Protein AF-A0A1P8FF39-F1 (afdb_monomer)

Foldseek 3Di:
DPDDDPVLVVLLVVLQVVCCVQPVDHDDSVCLVVPVVSVLVSLVVQLPDPDPSSNVSSVVNCVVSVVPPDPPPPPPPPDDDDPPPVVPPPDDDD

Mean predicted aligned error: 13.31 Å

Sequence (94 aa):
MVAMDQDTLKLLAKVKVVARKALNLEIDVQRLTHDREYAADILGKASLTDNEDLVLAAITLQDRFGLLAEKPAAKPKAGETTPDPNKYKLGARG

pLDDT: mean 75.11, std 15.09, range [42.59, 89.69]

Secondary structure (DSSP, 8-state):
--PPPHHHHHHHHHHHHHHHHHH-----HHHHHH-HHHHHHHHHHHHTSS-HHHHHHHHHHHHHTTTT---------S------GGGG-S----

Structure (mmCIF, N/CA/C/O backbone):
data_AF-A0A1P8FF39-F1
#
_entry.id   AF-A0A1P8FF39-F1
#
loop_
_atom_site.group_PDB
_atom_site.id
_atom_site.type_symbol
_atom_site.label_atom_id
_atom_site.label_alt_id
_atom_site.label_comp_id
_atom_site.label_asym_id
_atom_site.label_entity_id
_atom_site.label_seq_id
_atom_site.pdbx_PDB_ins_code
_atom_site.Cartn_x
_atom_site.Cartn_y
_atom_site.Cartn_z
_atom_site.occupancy
_atom_site.B_iso_or_equiv
_atom_site.auth_seq_id
_atom_site.auth_comp_id
_atom_site.auth_asym_id
_atom_site.auth_atom_id
_atom_site.pdbx_PDB_model_num
ATOM 1 N N . MET A 1 1 ? 21.849 -7.941 -9.965 1.00 42.59 1 MET A N 1
ATOM 2 C CA . MET A 1 1 ? 21.051 -7.739 -8.739 1.00 42.59 1 MET A CA 1
ATOM 3 C C . MET A 1 1 ? 20.497 -6.327 -8.828 1.00 42.59 1 MET A C 1
ATOM 5 O O . MET A 1 1 ? 21.286 -5.395 -8.766 1.00 42.59 1 MET A O 1
ATOM 9 N N . VAL A 1 2 ? 19.212 -6.155 -9.149 1.00 48.72 2 VAL A N 1
ATOM 10 C CA . VAL A 1 2 ? 18.612 -4.810 -9.217 1.00 48.72 2 VAL A CA 1
ATOM 11 C C . VAL A 1 2 ? 18.526 -4.311 -7.779 1.00 48.72 2 VAL A C 1
ATOM 13 O O . VAL A 1 2 ? 17.785 -4.876 -6.979 1.00 48.72 2 VAL A O 1
ATOM 16 N N . ALA A 1 3 ? 19.370 -3.348 -7.417 1.00 61.53 3 ALA A N 1
ATOM 17 C CA . ALA A 1 3 ? 19.327 -2.743 -6.096 1.00 61.53 3 ALA A CA 1
ATOM 18 C C . ALA A 1 3 ? 18.029 -1.939 -5.979 1.00 61.53 3 ALA A C 1
ATOM 20 O O . 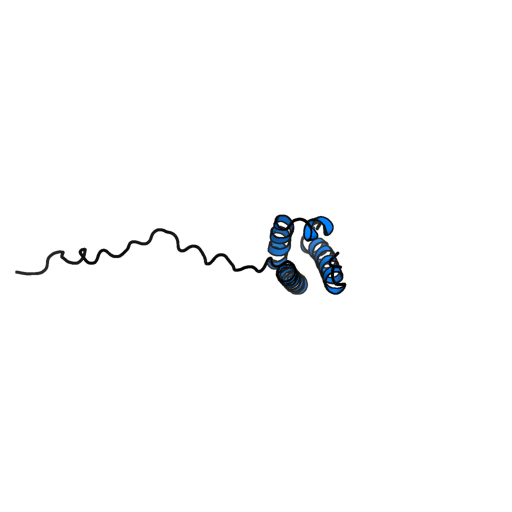ALA A 1 3 ? 17.718 -1.126 -6.849 1.00 61.53 3 ALA A O 1
ATOM 21 N N . MET A 1 4 ? 17.260 -2.198 -4.924 1.00 74.94 4 MET A N 1
ATOM 22 C CA . MET A 1 4 ? 16.060 -1.427 -4.625 1.00 74.94 4 MET A CA 1
ATOM 23 C C . MET A 1 4 ? 16.464 0.021 -4.332 1.00 74.94 4 MET A C 1
ATOM 25 O O . MET A 1 4 ? 17.331 0.261 -3.491 1.00 74.94 4 MET A O 1
ATOM 29 N N . ASP A 1 5 ? 15.838 0.974 -5.016 1.00 82.88 5 ASP A N 1
ATOM 30 C CA . ASP A 1 5 ? 16.122 2.395 -4.831 1.00 82.88 5 ASP A CA 1
ATOM 31 C C . ASP A 1 5 ? 15.833 2.855 -3.384 1.00 82.88 5 ASP A C 1
ATOM 33 O O . ASP A 1 5 ? 14.868 2.394 -2.755 1.00 82.88 5 ASP A O 1
ATOM 37 N N . GLN A 1 6 ? 16.658 3.764 -2.845 1.00 84.12 6 GLN A N 1
ATOM 38 C CA . GLN A 1 6 ? 16.534 4.235 -1.459 1.00 84.12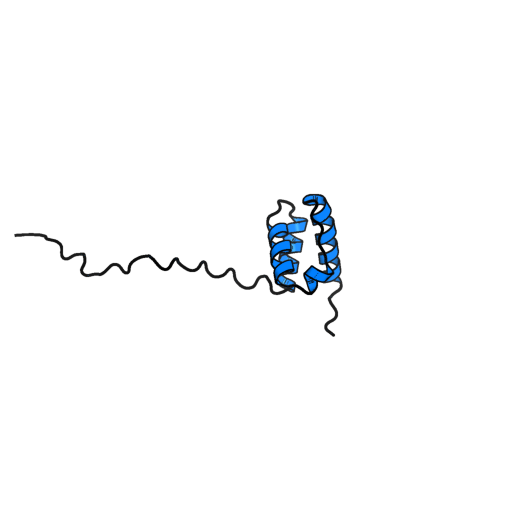 6 GLN A CA 1
ATOM 39 C C . GLN A 1 6 ? 15.173 4.875 -1.171 1.00 84.12 6 GLN A C 1
ATOM 41 O O . GLN A 1 6 ? 14.664 4.741 -0.054 1.00 84.12 6 GLN A O 1
ATOM 46 N N . ASP A 1 7 ? 14.556 5.538 -2.146 1.00 84.25 7 ASP A N 1
ATOM 47 C CA . ASP A 1 7 ? 13.255 6.166 -1.934 1.00 84.25 7 ASP A CA 1
ATOM 48 C C . ASP A 1 7 ? 12.134 5.127 -1.838 1.00 84.25 7 ASP A C 1
ATOM 50 O O . ASP A 1 7 ? 11.178 5.311 -1.082 1.00 84.25 7 ASP A O 1
ATOM 54 N N . THR A 1 8 ? 12.292 3.972 -2.491 1.00 84.75 8 THR A N 1
ATOM 55 C CA . THR A 1 8 ? 11.364 2.838 -2.342 1.00 84.75 8 THR A CA 1
ATOM 56 C C . THR A 1 8 ? 11.440 2.250 -0.933 1.00 84.75 8 THR A C 1
ATOM 58 O O . THR A 1 8 ? 10.414 1.944 -0.327 1.00 84.75 8 THR A O 1
ATOM 61 N N . LEU A 1 9 ? 12.648 2.149 -0.369 1.00 85.88 9 LEU A N 1
ATOM 62 C CA . LEU A 1 9 ? 12.846 1.680 1.006 1.00 85.88 9 LEU A CA 1
ATOM 63 C C . LEU A 1 9 ? 12.233 2.642 2.032 1.00 85.88 9 LEU A C 1
ATOM 65 O O . LEU A 1 9 ? 11.574 2.198 2.977 1.00 85.88 9 LEU A O 1
ATOM 69 N N . LYS A 1 10 ? 12.389 3.956 1.831 1.00 87.69 10 LYS A N 1
ATOM 70 C CA . LYS A 1 10 ? 11.752 4.973 2.687 1.00 87.69 10 LYS A CA 1
ATOM 71 C C . LYS A 1 10 ? 10.226 4.883 2.625 1.00 87.69 10 LYS A C 1
ATOM 73 O O . LYS A 1 10 ? 9.577 4.947 3.668 1.00 87.69 10 LYS A O 1
ATOM 78 N N . LEU A 1 11 ? 9.656 4.694 1.432 1.00 86.06 11 LEU A N 1
ATOM 79 C CA . LEU A 1 11 ? 8.213 4.514 1.247 1.00 86.06 11 LEU A CA 1
ATOM 80 C C . LEU A 1 11 ? 7.695 3.265 1.965 1.00 86.06 11 LEU A C 1
ATOM 82 O O . LEU A 1 11 ? 6.711 3.356 2.696 1.00 86.06 11 LEU A O 1
ATOM 86 N N . LEU A 1 12 ? 8.382 2.127 1.836 1.00 87.12 12 LEU A N 1
ATOM 87 C CA . LEU A 1 12 ? 8.031 0.893 2.548 1.00 87.12 12 LEU A CA 1
ATOM 88 C C . LEU A 1 12 ? 8.040 1.082 4.069 1.00 87.12 12 LEU A C 1
ATOM 90 O O . LEU A 1 12 ? 7.109 0.658 4.759 1.00 87.12 12 LEU A O 1
ATOM 94 N N . ALA A 1 13 ? 9.064 1.759 4.596 1.00 87.06 13 ALA A N 1
ATOM 95 C CA . ALA A 1 13 ? 9.145 2.075 6.017 1.00 87.06 13 ALA A CA 1
ATOM 96 C C . ALA A 1 13 ? 7.998 3.000 6.460 1.00 87.06 13 ALA A C 1
ATOM 98 O O . ALA A 1 13 ? 7.361 2.733 7.483 1.00 87.06 13 ALA A O 1
ATOM 99 N N . LYS A 1 14 ? 7.688 4.043 5.676 1.00 87.19 14 LYS A N 1
ATOM 100 C CA . LYS A 1 14 ? 6.569 4.959 5.950 1.00 87.19 14 LYS A CA 1
ATOM 101 C C . LYS A 1 14 ? 5.242 4.199 5.980 1.00 87.19 14 LYS A C 1
ATOM 103 O O . LYS A 1 14 ? 4.516 4.313 6.964 1.00 87.19 14 LYS A O 1
ATOM 108 N N . VAL A 1 15 ? 4.964 3.366 4.976 1.00 85.69 15 VAL A N 1
ATOM 109 C CA . VAL A 1 15 ? 3.735 2.559 4.911 1.00 85.69 15 VAL A CA 1
ATOM 110 C C . VAL A 1 15 ? 3.629 1.609 6.101 1.00 85.69 15 VAL A C 1
ATOM 112 O O . VAL A 1 15 ? 2.592 1.600 6.756 1.00 85.69 15 VAL A O 1
ATOM 115 N N . LYS A 1 16 ? 4.699 0.888 6.469 1.00 87.00 16 LYS A N 1
ATOM 116 C CA . LYS A 1 16 ? 4.697 0.009 7.655 1.00 87.00 16 LYS A CA 1
ATOM 117 C C . LYS A 1 16 ? 4.350 0.776 8.935 1.00 87.00 16 LYS A C 1
ATOM 119 O O . LYS A 1 16 ? 3.523 0.321 9.722 1.00 87.00 16 LYS A O 1
ATOM 124 N N . VAL A 1 17 ? 4.986 1.926 9.163 1.00 86.88 17 VAL A N 1
ATOM 125 C CA . VAL A 1 17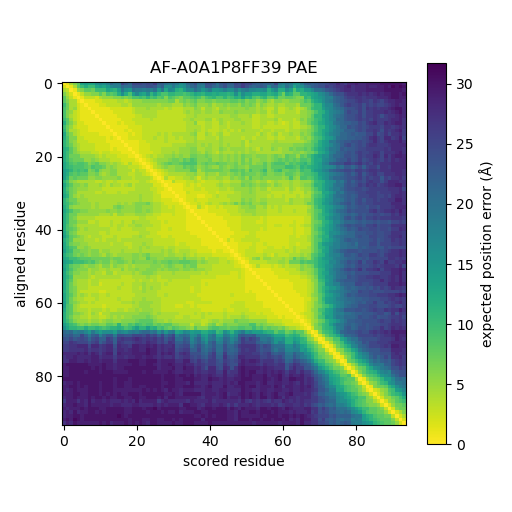 ? 4.787 2.712 10.392 1.00 86.88 17 VAL A CA 1
ATOM 126 C C . VAL A 1 17 ? 3.390 3.324 10.435 1.00 86.88 17 VAL A C 1
ATOM 128 O O . VAL A 1 17 ? 2.731 3.267 11.475 1.00 86.88 17 VAL A O 1
ATOM 131 N N . VAL A 1 18 ? 2.933 3.902 9.326 1.00 84.31 18 VAL A N 1
ATOM 132 C CA . VAL A 1 18 ? 1.635 4.579 9.260 1.00 84.31 18 VAL A CA 1
ATOM 133 C C . VAL A 1 18 ? 0.493 3.565 9.299 1.00 84.31 18 VAL A C 1
ATOM 135 O O . VAL A 1 18 ? -0.437 3.758 10.074 1.00 84.31 18 VAL A O 1
ATOM 138 N N . ALA A 1 19 ? 0.588 2.439 8.588 1.00 82.50 19 ALA A N 1
ATOM 139 C CA . ALA A 1 19 ? -0.417 1.376 8.653 1.00 82.50 19 ALA A CA 1
ATOM 140 C C . ALA A 1 19 ? -0.506 0.739 10.046 1.00 82.50 19 ALA A C 1
ATOM 142 O O . ALA A 1 19 ? -1.606 0.502 10.541 1.00 82.50 19 ALA A O 1
ATOM 143 N N . ARG A 1 20 ? 0.627 0.538 10.735 1.00 85.00 20 ARG A N 1
ATOM 144 C CA . ARG A 1 20 ? 0.605 0.065 12.126 1.00 85.00 20 ARG A CA 1
ATOM 145 C C . ARG A 1 20 ? -0.125 1.050 13.040 1.00 85.00 20 ARG A C 1
ATOM 147 O O . ARG A 1 20 ? -0.891 0.626 13.893 1.00 85.00 20 ARG A O 1
ATOM 154 N N . LYS A 1 21 ? 0.098 2.356 12.870 1.00 82.12 21 LYS A N 1
ATOM 155 C CA . LYS A 1 21 ? -0.538 3.393 13.699 1.00 82.12 21 LYS A CA 1
ATOM 156 C C . LYS A 1 21 ? -2.021 3.596 13.379 1.00 82.12 21 LYS A C 1
ATOM 158 O O . LYS A 1 21 ? -2.799 3.810 14.298 1.00 82.12 21 LYS A O 1
ATOM 163 N N . ALA A 1 22 ? -2.392 3.561 12.102 1.00 78.62 22 ALA A N 1
ATOM 164 C CA . ALA A 1 22 ? -3.746 3.867 11.646 1.00 78.62 22 ALA A CA 1
ATOM 165 C C . ALA A 1 22 ? -4.682 2.651 11.691 1.00 78.62 22 ALA A C 1
ATOM 167 O O . ALA A 1 22 ? -5.864 2.799 11.978 1.00 78.62 22 ALA A O 1
ATOM 168 N N . LEU A 1 23 ? -4.159 1.453 11.415 1.00 72.38 23 LEU A N 1
ATOM 169 C CA . LEU A 1 23 ? -4.956 0.239 11.216 1.00 72.38 23 LEU A CA 1
ATOM 170 C C . LEU A 1 23 ? -4.622 -0.882 12.212 1.00 72.38 23 LEU A C 1
ATOM 172 O O . LEU A 1 23 ? -5.214 -1.954 12.121 1.00 72.38 23 LEU A O 1
ATOM 176 N N . ASN A 1 24 ? -3.651 -0.685 13.120 1.00 79.75 24 ASN A N 1
ATOM 177 C CA . ASN A 1 24 ? -3.051 -1.762 13.929 1.00 79.75 24 ASN A CA 1
ATOM 178 C C . ASN A 1 24 ? -2.607 -2.971 13.086 1.00 79.75 24 ASN A C 1
ATOM 180 O O . ASN A 1 24 ? -2.588 -4.107 13.555 1.00 79.75 24 ASN A O 1
ATOM 184 N N . LEU A 1 25 ? -2.246 -2.720 11.826 1.00 76.75 25 LEU A N 1
ATOM 185 C CA . LEU A 1 25 ? -1.960 -3.761 10.853 1.00 76.75 25 LEU A CA 1
ATOM 186 C C . LEU A 1 25 ? -0.452 -3.988 10.784 1.00 76.75 25 LEU A C 1
ATOM 188 O O . LEU A 1 25 ? 0.327 -3.063 10.529 1.00 76.75 25 LEU A O 1
ATOM 192 N N . GLU A 1 26 ? -0.028 -5.218 11.053 1.00 81.56 26 GLU A N 1
ATOM 193 C CA . GLU A 1 26 ? 1.383 -5.575 11.028 1.00 81.56 26 GLU A CA 1
ATOM 194 C C . GLU A 1 26 ? 1.807 -5.928 9.603 1.00 81.56 26 GLU A C 1
ATOM 196 O O . GLU A 1 26 ? 1.457 -6.973 9.063 1.00 81.56 26 GLU A O 1
ATOM 201 N N . ILE A 1 27 ? 2.551 -5.017 8.974 1.00 84.12 27 ILE A N 1
ATOM 202 C CA . ILE A 1 27 ? 3.045 -5.210 7.612 1.00 84.12 27 ILE A CA 1
ATOM 203 C C . ILE A 1 27 ? 4.432 -5.858 7.645 1.00 84.12 27 ILE A C 1
ATOM 205 O O . ILE A 1 27 ? 5.409 -5.262 8.124 1.00 84.12 27 ILE A O 1
ATOM 209 N N . ASP A 1 28 ? 4.531 -7.053 7.069 1.00 86.88 28 ASP A N 1
ATOM 210 C CA . ASP A 1 28 ? 5.800 -7.671 6.687 1.00 86.88 28 ASP A CA 1
ATOM 211 C C . ASP A 1 28 ? 6.336 -7.057 5.384 1.00 86.88 28 ASP A C 1
ATOM 213 O O . ASP A 1 28 ? 5.778 -7.253 4.307 1.00 86.88 28 ASP A O 1
ATOM 217 N N . VAL A 1 29 ? 7.428 -6.297 5.488 1.00 84.25 29 VAL A N 1
ATOM 218 C CA . VAL A 1 29 ? 8.046 -5.589 4.357 1.00 84.25 29 VAL A CA 1
ATOM 219 C C . VAL A 1 29 ? 8.804 -6.546 3.442 1.00 84.25 29 VAL A C 1
ATOM 221 O O . VAL A 1 29 ? 8.788 -6.341 2.232 1.00 84.25 29 VAL A O 1
ATOM 224 N N . GLN A 1 30 ? 9.433 -7.598 3.978 1.00 84.94 30 GLN A N 1
ATOM 225 C CA . GLN A 1 30 ? 10.134 -8.568 3.133 1.00 84.94 30 GLN A CA 1
ATOM 226 C C . GLN A 1 30 ? 9.126 -9.290 2.250 1.00 84.94 30 GLN A C 1
ATOM 228 O O . GLN A 1 30 ? 9.307 -9.381 1.033 1.00 84.94 30 GLN A O 1
ATOM 233 N N . ARG A 1 31 ? 8.013 -9.714 2.848 1.00 84.81 31 ARG A N 1
ATOM 234 C CA . ARG A 1 31 ? 6.935 -10.361 2.111 1.00 84.81 31 ARG A CA 1
ATOM 235 C C . ARG A 1 31 ? 6.302 -9.419 1.088 1.00 84.81 31 ARG A C 1
ATOM 237 O O . ARG A 1 31 ? 6.103 -9.825 -0.045 1.00 84.81 31 ARG A O 1
ATOM 244 N N . LEU A 1 32 ? 6.129 -8.138 1.418 1.00 85.19 32 LEU A N 1
ATOM 245 C CA . LEU A 1 32 ? 5.633 -7.120 0.479 1.00 85.19 32 LEU A CA 1
ATOM 246 C C . LEU A 1 32 ? 6.522 -6.951 -0.766 1.00 85.19 32 LEU A C 1
ATOM 248 O O . LEU A 1 32 ? 6.024 -6.633 -1.838 1.00 85.19 32 LEU A O 1
ATOM 252 N N . THR A 1 33 ? 7.830 -7.190 -0.651 1.00 83.88 33 THR A N 1
ATOM 253 C CA . THR A 1 33 ? 8.759 -7.088 -1.792 1.00 83.88 33 THR A CA 1
ATOM 254 C C . THR A 1 33 ? 8.895 -8.362 -2.627 1.00 83.88 33 THR A C 1
ATOM 256 O O . THR A 1 33 ? 9.321 -8.286 -3.777 1.00 83.88 33 THR A O 1
ATOM 259 N N . HIS A 1 34 ? 8.551 -9.524 -2.068 1.00 85.25 34 HIS A N 1
ATOM 260 C CA . HIS A 1 34 ? 8.748 -10.829 -2.712 1.00 85.25 34 HIS A CA 1
ATOM 261 C C . HIS A 1 34 ? 7.442 -11.506 -3.142 1.00 85.25 34 HIS A C 1
ATOM 263 O O . HIS A 1 34 ? 7.454 -12.326 -4.057 1.00 85.25 34 HIS A O 1
ATOM 269 N N . ASP A 1 35 ? 6.328 -11.164 -2.501 1.00 86.00 35 ASP A N 1
ATOM 270 C CA . ASP A 1 35 ? 5.011 -11.753 -2.710 1.00 86.00 35 ASP A CA 1
ATOM 271 C C . ASP A 1 35 ? 4.069 -10.693 -3.296 1.00 86.00 35 ASP A C 1
ATOM 273 O O . ASP A 1 35 ? 3.633 -9.750 -2.628 1.00 86.00 35 ASP A O 1
ATOM 277 N N . ARG A 1 36 ? 3.788 -10.845 -4.594 1.00 84.56 36 ARG A N 1
ATOM 278 C CA . ARG A 1 36 ? 2.991 -9.894 -5.374 1.00 84.56 36 ARG A CA 1
ATOM 279 C C . ARG A 1 36 ? 1.530 -9.856 -4.921 1.00 84.56 36 ARG A C 1
ATOM 281 O O . ARG A 1 36 ? 0.923 -8.787 -4.944 1.00 84.56 36 ARG A O 1
ATOM 288 N N . GLU A 1 37 ? 0.971 -10.995 -4.518 1.00 85.38 37 GLU A N 1
ATOM 289 C CA . GLU A 1 37 ? -0.422 -11.089 -4.068 1.00 85.38 37 GLU A CA 1
ATOM 290 C C . GLU A 1 37 ? -0.584 -10.426 -2.703 1.00 85.38 37 GLU A C 1
ATOM 292 O O . GLU A 1 37 ? -1.488 -9.612 -2.503 1.00 85.38 37 GLU A O 1
ATOM 297 N N . TYR A 1 38 ? 0.356 -10.694 -1.796 1.00 85.94 38 TYR A N 1
ATOM 298 C CA . TYR A 1 38 ? 0.408 -10.035 -0.497 1.00 85.94 38 TYR A CA 1
ATOM 299 C C . TYR A 1 38 ? 0.575 -8.513 -0.635 1.00 85.94 38 TYR A C 1
ATOM 301 O O . TYR A 1 38 ? -0.109 -7.745 0.044 1.00 85.94 38 TYR A O 1
ATOM 309 N N . ALA A 1 39 ? 1.439 -8.057 -1.547 1.00 87.25 39 ALA A N 1
ATOM 310 C CA . ALA A 1 39 ? 1.607 -6.633 -1.819 1.00 87.25 39 ALA A CA 1
ATOM 311 C C . ALA A 1 39 ? 0.321 -5.982 -2.349 1.00 87.25 39 ALA A C 1
ATOM 313 O O . ALA A 1 39 ? -0.040 -4.895 -1.898 1.00 87.25 39 ALA A O 1
ATOM 314 N N . ALA A 1 40 ? -0.393 -6.648 -3.259 1.00 86.44 40 ALA A N 1
ATOM 315 C CA . ALA A 1 40 ? -1.655 -6.151 -3.798 1.00 86.44 40 ALA A CA 1
ATOM 316 C C . ALA A 1 40 ? -2.746 -6.033 -2.719 1.00 86.44 40 ALA A C 1
ATOM 318 O O . ALA A 1 40 ? -3.400 -4.993 -2.635 1.00 86.44 40 ALA A O 1
ATOM 319 N N . ASP A 1 41 ? -2.908 -7.050 -1.866 1.00 87.56 41 ASP A N 1
ATOM 320 C CA . ASP A 1 41 ? -3.908 -7.048 -0.788 1.00 87.56 41 ASP A CA 1
ATOM 321 C C . ASP A 1 41 ? -3.629 -5.949 0.252 1.00 87.56 41 ASP A C 1
ATOM 323 O O . ASP A 1 41 ? -4.506 -5.141 0.573 1.00 87.56 41 ASP A O 1
ATOM 327 N N . ILE A 1 42 ? -2.389 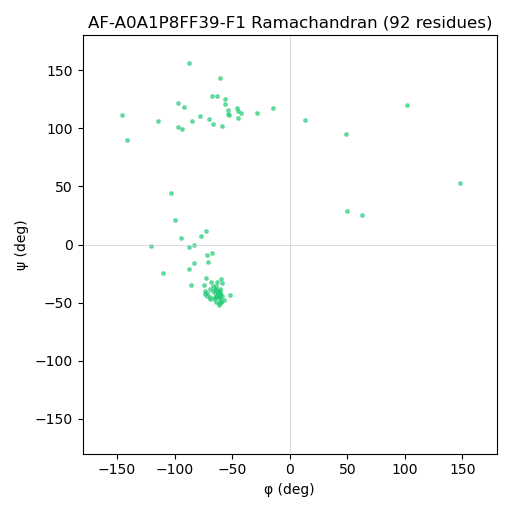-5.865 0.740 1.00 87.31 42 ILE A N 1
ATOM 328 C CA . ILE A 1 42 ? -2.009 -4.910 1.788 1.00 87.31 42 ILE A CA 1
ATOM 329 C C . ILE A 1 42 ? -2.035 -3.471 1.272 1.00 87.31 42 ILE A C 1
ATOM 331 O O . ILE A 1 42 ? -2.602 -2.595 1.930 1.00 87.31 42 ILE A O 1
ATOM 335 N N . LEU A 1 43 ? -1.449 -3.206 0.099 1.00 86.94 43 LEU A N 1
ATOM 336 C CA . LEU A 1 43 ? -1.459 -1.859 -0.478 1.00 86.94 43 LEU A CA 1
ATOM 337 C C . LEU A 1 43 ? -2.872 -1.454 -0.917 1.00 86.94 43 LEU A C 1
ATOM 339 O O . LEU A 1 43 ? -3.234 -0.288 -0.778 1.00 86.94 43 LEU A O 1
ATOM 343 N N . GLY A 1 44 ? -3.696 -2.408 -1.364 1.00 86.25 44 GLY A N 1
ATOM 344 C CA . GLY A 1 44 ? -5.115 -2.184 -1.641 1.00 86.25 44 GLY A CA 1
ATOM 345 C C . GLY A 1 44 ? -5.868 -1.717 -0.396 1.00 86.25 44 GLY A C 1
ATOM 346 O O . GLY A 1 44 ? -6.513 -0.670 -0.421 1.00 86.25 44 GLY A O 1
ATOM 347 N N . LYS A 1 45 ? -5.708 -2.417 0.731 1.00 85.38 45 LYS A N 1
ATOM 348 C CA . LYS A 1 45 ? -6.293 -2.006 2.021 1.00 85.38 45 LYS A CA 1
ATOM 349 C C . LYS A 1 45 ? -5.787 -0.638 2.482 1.00 85.38 45 LYS A C 1
ATOM 351 O O . LYS A 1 45 ? -6.582 0.177 2.938 1.00 85.38 45 LYS A O 1
ATOM 356 N N . ALA A 1 46 ? -4.492 -0.363 2.328 1.00 84.56 46 ALA A N 1
ATOM 357 C CA . ALA A 1 46 ? -3.903 0.929 2.681 1.00 84.56 46 ALA A CA 1
ATOM 358 C C . ALA A 1 46 ? -4.453 2.085 1.819 1.00 84.56 46 ALA A C 1
ATOM 360 O O . ALA A 1 46 ? -4.681 3.178 2.337 1.00 84.56 46 ALA A O 1
ATOM 361 N N . SER A 1 47 ? -4.731 1.834 0.534 1.00 84.12 47 SER A N 1
ATOM 362 C CA . SER A 1 47 ? -5.304 2.824 -0.391 1.00 84.12 47 SER A CA 1
ATOM 363 C C . SER A 1 47 ? -6.772 3.183 -0.115 1.00 84.12 47 SER A C 1
ATOM 365 O O . SER A 1 47 ? -7.250 4.195 -0.614 1.00 84.12 47 SER A O 1
ATOM 367 N N . LEU A 1 48 ? -7.477 2.384 0.692 1.00 84.81 48 LEU A N 1
ATOM 368 C CA . LEU A 1 48 ? -8.878 2.605 1.077 1.00 84.81 48 LEU A CA 1
ATOM 369 C C . LEU A 1 48 ? -9.033 3.355 2.410 1.00 84.81 48 LEU A C 1
ATOM 371 O O . LEU A 1 48 ? -10.143 3.471 2.920 1.00 84.81 48 LEU A O 1
ATOM 375 N N . THR A 1 49 ? -7.934 3.818 3.005 1.00 83.81 49 THR A N 1
ATOM 376 C CA . THR A 1 49 ? -7.967 4.554 4.27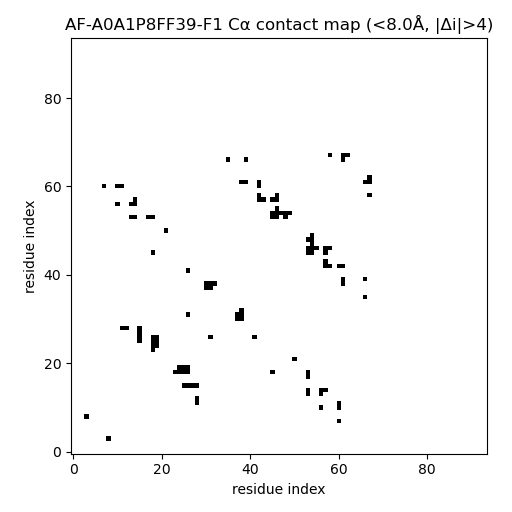5 1.00 83.81 49 THR A CA 1
ATOM 377 C C . THR A 1 49 ? -8.178 6.050 4.070 1.00 83.81 49 THR A C 1
ATOM 379 O O . THR A 1 49 ? -7.780 6.599 3.050 1.00 83.81 49 THR A O 1
ATOM 382 N N . ASP A 1 50 ? -8.706 6.743 5.080 1.00 82.88 50 ASP A N 1
ATOM 383 C CA . ASP A 1 50 ? -8.855 8.209 5.065 1.00 82.88 50 ASP A CA 1
ATOM 384 C C . ASP A 1 50 ? -7.536 8.963 5.342 1.00 82.88 50 ASP A C 1
ATOM 386 O O . ASP A 1 50 ? -7.520 10.178 5.537 1.00 82.88 50 ASP A O 1
ATOM 390 N N . ASN A 1 51 ? -6.406 8.252 5.408 1.00 84.69 51 ASN A N 1
ATOM 391 C CA . ASN A 1 51 ? -5.100 8.844 5.661 1.00 84.69 51 ASN A CA 1
ATOM 392 C C . ASN A 1 51 ? -4.404 9.155 4.329 1.00 84.69 51 ASN A C 1
ATOM 394 O O . ASN A 1 51 ? -3.801 8.276 3.717 1.00 84.69 51 ASN A O 1
ATOM 398 N N . GLU A 1 52 ? -4.470 10.416 3.902 1.00 85.25 52 GLU A N 1
ATOM 399 C CA . GLU A 1 52 ? -3.935 10.890 2.616 1.00 85.25 52 GLU A CA 1
ATOM 400 C C . GLU A 1 52 ? -2.463 10.497 2.391 1.00 85.25 52 GLU A C 1
ATOM 402 O O . GLU A 1 52 ? -2.101 9.981 1.331 1.00 85.25 52 GLU A O 1
ATOM 407 N N . ASP A 1 53 ? -1.622 10.646 3.419 1.00 85.75 53 ASP A N 1
ATOM 408 C CA . ASP A 1 53 ? -0.209 10.257 3.388 1.00 85.75 53 ASP A CA 1
ATOM 409 C C . ASP A 1 53 ? -0.005 8.756 3.134 1.00 85.75 53 ASP A C 1
ATOM 411 O O . ASP A 1 53 ? 0.945 8.359 2.448 1.00 85.75 53 ASP A O 1
ATOM 415 N N . LEU A 1 54 ? -0.863 7.914 3.718 1.00 85.00 54 LEU A N 1
ATOM 416 C CA . LEU A 1 54 ? -0.822 6.463 3.553 1.00 85.00 54 LEU A CA 1
ATOM 417 C C . LEU A 1 54 ? -1.318 6.054 2.166 1.00 85.00 54 LEU A C 1
ATOM 419 O O . LEU A 1 54 ? -0.695 5.201 1.532 1.00 85.00 54 LEU A O 1
ATOM 423 N N . VAL A 1 55 ? -2.396 6.680 1.691 1.00 88.31 55 VAL A N 1
ATOM 424 C CA . VAL A 1 55 ? -2.981 6.428 0.370 1.00 88.31 55 VAL A CA 1
ATOM 425 C C . VAL A 1 55 ? -1.981 6.767 -0.730 1.00 88.31 55 VAL A C 1
ATOM 427 O O . VAL A 1 55 ? -1.697 5.924 -1.581 1.00 88.31 55 VAL A O 1
ATOM 430 N N . LEU A 1 56 ? -1.375 7.956 -0.680 1.00 89.69 56 LEU A N 1
ATOM 431 C CA . LEU A 1 56 ? -0.384 8.380 -1.669 1.00 89.69 56 LEU A CA 1
ATOM 432 C C . LEU A 1 56 ? 0.827 7.436 -1.689 1.00 89.69 56 LEU A C 1
ATOM 434 O O . LEU A 1 56 ? 1.298 7.033 -2.757 1.00 89.69 56 LEU A O 1
ATOM 438 N N . ALA A 1 57 ? 1.318 7.046 -0.509 1.00 87.62 57 ALA A N 1
ATOM 439 C CA . ALA A 1 57 ? 2.433 6.114 -0.397 1.00 87.62 57 ALA A CA 1
ATOM 440 C C . ALA A 1 57 ? 2.072 4.715 -0.930 1.00 87.62 57 ALA A C 1
ATOM 442 O O . ALA A 1 57 ? 2.894 4.088 -1.601 1.00 87.62 57 ALA A O 1
ATOM 443 N N . ALA A 1 58 ? 0.846 4.246 -0.680 1.00 87.56 58 ALA A N 1
ATOM 444 C CA . ALA A 1 58 ? 0.360 2.961 -1.170 1.00 87.56 58 ALA A CA 1
ATOM 445 C C . ALA A 1 58 ? 0.240 2.938 -2.699 1.00 87.56 58 ALA A C 1
ATOM 447 O O . ALA A 1 58 ? 0.765 2.020 -3.328 1.00 87.56 58 ALA A O 1
ATOM 448 N N . ILE A 1 59 ? -0.358 3.972 -3.298 1.00 88.69 59 ILE A N 1
ATOM 449 C CA . ILE A 1 59 ? -0.484 4.111 -4.758 1.00 88.69 59 ILE A CA 1
ATOM 450 C C . ILE A 1 59 ? 0.902 4.185 -5.411 1.00 88.69 59 ILE A C 1
ATOM 452 O O . ILE A 1 59 ? 1.162 3.499 -6.396 1.00 88.69 59 ILE A O 1
ATOM 456 N N . THR A 1 60 ? 1.829 4.952 -4.828 1.00 88.88 60 THR A N 1
ATOM 457 C CA . THR A 1 60 ? 3.200 5.071 -5.353 1.00 88.88 60 THR A CA 1
ATOM 458 C C . THR A 1 60 ? 3.939 3.731 -5.320 1.00 88.88 60 THR A C 1
ATOM 460 O O . THR A 1 60 ? 4.664 3.392 -6.254 1.00 88.88 60 THR A O 1
ATOM 463 N N . LEU A 1 61 ? 3.768 2.942 -4.255 1.00 88.06 61 LEU A N 1
ATOM 464 C CA . LEU A 1 61 ?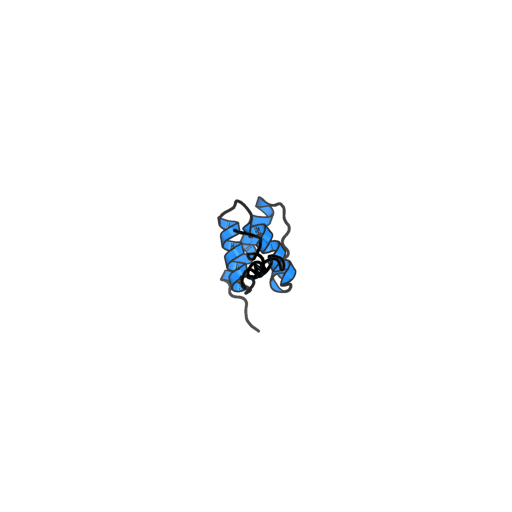 4.350 1.600 -4.187 1.00 88.06 61 LEU A CA 1
ATOM 465 C C . LEU A 1 61 ? 3.682 0.637 -5.170 1.00 88.06 61 LEU A C 1
ATOM 467 O O . LEU A 1 61 ? 4.382 -0.164 -5.785 1.00 88.06 61 LEU A O 1
ATOM 471 N N . GLN A 1 62 ? 2.363 0.724 -5.358 1.00 87.44 62 GLN A N 1
ATOM 472 C CA . GLN A 1 62 ? 1.668 -0.074 -6.368 1.00 87.44 62 GLN A CA 1
ATOM 473 C C . GLN A 1 62 ? 2.182 0.236 -7.776 1.00 87.44 62 GLN A C 1
ATOM 475 O O . GLN A 1 62 ? 2.385 -0.694 -8.553 1.00 87.44 62 GLN A O 1
ATOM 480 N N . ASP A 1 63 ? 2.445 1.504 -8.093 1.00 87.94 63 ASP A N 1
ATOM 481 C CA . ASP A 1 63 ? 3.035 1.906 -9.374 1.00 87.94 63 ASP A CA 1
ATOM 482 C C . ASP A 1 63 ? 4.426 1.288 -9.564 1.00 87.94 63 ASP A C 1
ATOM 484 O O . ASP A 1 63 ? 4.681 0.571 -10.532 1.00 87.94 63 ASP A O 1
ATOM 488 N N . ARG A 1 64 ? 5.303 1.457 -8.565 1.00 85.94 64 ARG A N 1
ATOM 489 C CA . ARG A 1 64 ? 6.683 0.941 -8.596 1.00 85.94 64 ARG A CA 1
ATOM 490 C C . ARG A 1 64 ? 6.761 -0.583 -8.660 1.00 85.94 64 ARG A C 1
ATOM 492 O O . ARG A 1 64 ? 7.684 -1.118 -9.268 1.00 85.94 64 ARG A O 1
ATOM 499 N N . PHE A 1 65 ? 5.811 -1.285 -8.049 1.00 84.19 65 PHE A N 1
ATOM 500 C CA . PHE A 1 65 ? 5.710 -2.743 -8.136 1.00 84.19 65 PHE A CA 1
ATOM 501 C C . PHE A 1 65 ? 4.978 -3.228 -9.396 1.00 84.19 65 PHE A C 1
ATOM 503 O O . PHE A 1 65 ? 4.826 -4.437 -9.587 1.00 84.19 65 PHE A O 1
ATOM 510 N N . GLY A 1 66 ? 4.514 -2.321 -10.263 1.00 83.69 66 GLY A N 1
ATOM 511 C CA . GLY A 1 66 ? 3.725 -2.666 -11.447 1.00 83.69 66 GLY A CA 1
ATOM 512 C C . GLY A 1 66 ? 2.383 -3.320 -11.097 1.00 83.69 66 GLY A C 1
ATOM 513 O O . GLY A 1 66 ? 1.849 -4.114 -11.873 1.00 83.69 66 GLY A O 1
ATOM 514 N N . LEU A 1 67 ? 1.861 -3.045 -9.900 1.00 81.06 67 LEU A N 1
ATOM 515 C CA . LEU A 1 67 ? 0.565 -3.506 -9.397 1.00 81.06 67 LEU A CA 1
ATOM 516 C C . LEU A 1 67 ? -0.590 -2.618 -9.868 1.00 81.06 67 LEU A C 1
ATOM 518 O O . LEU A 1 67 ? -1.729 -3.068 -9.833 1.00 81.06 67 LEU A O 1
ATOM 522 N N . LEU A 1 68 ? -0.307 -1.405 -10.358 1.00 75.06 68 LEU A N 1
ATOM 523 C CA . LEU A 1 68 ? -1.298 -0.540 -11.014 1.00 75.06 68 LEU A CA 1
ATOM 524 C C . LEU A 1 68 ? -1.697 -1.013 -12.425 1.00 75.06 68 LEU A C 1
ATOM 526 O O . LEU A 1 68 ? -2.352 -0.273 -13.157 1.00 75.06 68 LEU A O 1
ATOM 530 N N . ALA A 1 69 ? -1.323 -2.235 -12.817 1.00 58.75 69 ALA A N 1
ATOM 531 C CA . ALA A 1 69 ? -1.760 -2.824 -14.074 1.00 58.75 69 ALA A CA 1
ATOM 532 C C . ALA A 1 69 ? -3.294 -2.848 -14.127 1.00 58.75 69 ALA A C 1
ATOM 534 O O . ALA A 1 69 ? -3.939 -3.340 -13.201 1.00 58.75 69 ALA A O 1
ATOM 535 N N . GLU A 1 70 ? -3.811 -2.245 -15.204 1.00 52.28 70 GLU A N 1
ATOM 536 C CA . GLU A 1 70 ? -5.204 -1.941 -15.520 1.00 52.28 70 GLU A CA 1
ATOM 537 C C . GLU A 1 70 ? -6.207 -2.687 -14.648 1.00 52.28 70 GLU A C 1
ATOM 539 O O . GLU A 1 70 ? -6.332 -3.911 -14.726 1.00 52.28 70 GLU A O 1
ATOM 544 N N . LYS A 1 71 ? -6.987 -1.915 -13.875 1.00 45.34 71 LYS A N 1
ATOM 545 C CA . LYS A 1 71 ? -8.348 -2.289 -13.477 1.00 45.34 71 LYS A CA 1
ATOM 546 C C . LYS A 1 71 ? -8.889 -3.195 -14.584 1.00 45.34 71 LYS A C 1
ATOM 548 O O . LYS A 1 71 ? -9.013 -2.678 -15.697 1.00 45.34 71 LYS A O 1
ATOM 553 N N . PRO A 1 72 ? -9.153 -4.499 -14.351 1.00 45.12 72 PRO A N 1
ATOM 554 C CA 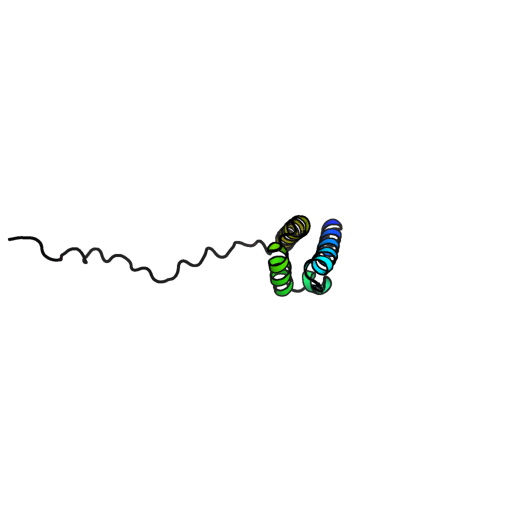. PRO A 1 72 ? -9.748 -5.310 -15.392 1.00 45.12 72 PRO A CA 1
ATOM 555 C C . PRO A 1 72 ? -10.984 -4.531 -15.794 1.00 45.12 72 PRO A C 1
ATOM 557 O O . PRO A 1 72 ? -11.820 -4.249 -14.927 1.00 45.12 72 PRO A O 1
ATOM 560 N N . ALA A 1 73 ? -11.012 -4.060 -17.049 1.00 44.62 73 ALA A N 1
ATOM 561 C CA . ALA A 1 73 ? -12.168 -3.400 -17.622 1.00 44.62 73 ALA A CA 1
ATOM 562 C C . ALA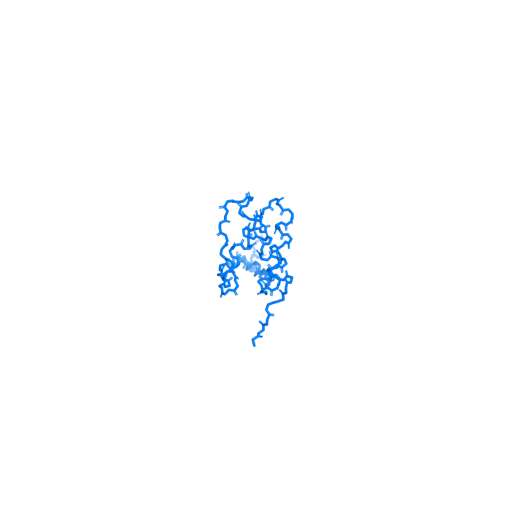 A 1 73 ? -13.339 -4.239 -17.150 1.00 44.62 73 ALA A C 1
ATOM 564 O O . ALA A 1 73 ? -13.334 -5.444 -17.412 1.00 44.62 73 ALA A O 1
ATOM 565 N N . ALA A 1 74 ? -14.185 -3.647 -16.295 1.00 45.59 74 ALA A N 1
ATOM 566 C CA . ALA A 1 74 ? -15.230 -4.362 -15.589 1.00 45.59 74 ALA A CA 1
ATOM 567 C C . ALA A 1 74 ? -15.877 -5.259 -16.627 1.00 45.59 74 ALA A C 1
ATOM 569 O O . ALA A 1 74 ? -16.430 -4.732 -17.590 1.00 45.59 74 ALA A O 1
ATOM 570 N N . LYS A 1 75 ? -15.648 -6.576 -16.519 1.00 44.69 75 LYS A N 1
ATOM 571 C CA . LYS A 1 75 ? -16.039 -7.535 -17.549 1.00 44.69 75 LYS A CA 1
ATOM 572 C C . LYS A 1 75 ? -17.518 -7.236 -17.768 1.00 44.69 75 LYS A C 1
ATOM 574 O O . LYS A 1 75 ? -18.262 -7.395 -16.793 1.00 44.69 75 LYS A O 1
ATOM 579 N N . PRO A 1 76 ? -17.948 -6.690 -18.925 1.00 46.72 76 PRO A N 1
ATOM 580 C CA . PRO A 1 76 ? -19.359 -6.426 -19.114 1.00 46.72 76 PRO A CA 1
ATOM 581 C C . PRO A 1 76 ? -20.021 -7.772 -18.887 1.00 46.72 76 PRO A C 1
ATOM 583 O O . PRO A 1 76 ? -19.599 -8.774 -19.474 1.00 46.72 76 PRO A O 1
ATOM 586 N N . LYS A 1 77 ? -20.928 -7.819 -17.904 1.00 48.34 77 LYS A N 1
ATOM 587 C CA . LYS A 1 77 ? -21.672 -9.026 -17.565 1.00 48.34 77 LYS A CA 1
ATOM 588 C C . LYS A 1 77 ? -22.138 -9.618 -18.887 1.00 48.34 77 LYS A C 1
ATOM 590 O O . LYS A 1 77 ? -22.881 -8.975 -19.622 1.00 48.34 77 LYS A O 1
ATOM 595 N N . ALA A 1 78 ? -21.633 -10.803 -19.216 1.00 54.56 78 ALA A N 1
ATOM 596 C CA . ALA A 1 78 ? -22.152 -11.581 -20.320 1.00 54.56 78 ALA A CA 1
ATOM 597 C C . ALA A 1 78 ? -23.627 -11.833 -19.995 1.00 54.56 78 ALA A C 1
ATOM 599 O O . ALA A 1 78 ? -23.931 -12.620 -19.100 1.00 54.56 78 ALA A O 1
ATOM 600 N N . GLY A 1 79 ? -24.520 -11.075 -20.627 1.00 55.16 79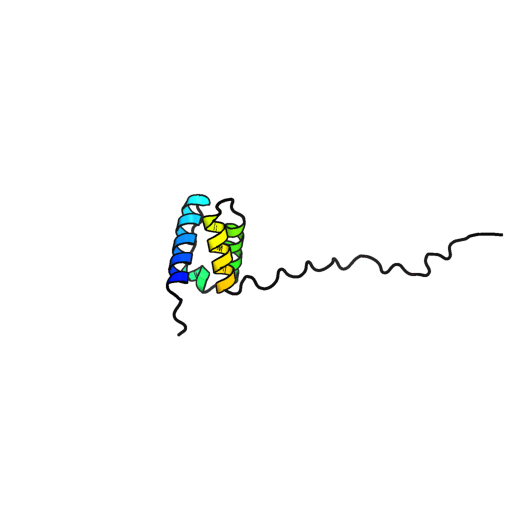 GLY A N 1
ATOM 601 C CA . GLY A 1 79 ? -25.942 -11.144 -20.323 1.00 55.16 79 GLY A CA 1
ATOM 602 C C . GLY A 1 79 ? -26.692 -9.831 -20.489 1.00 55.16 79 GLY A C 1
ATOM 603 O O . GLY A 1 79 ? -27.404 -9.441 -19.577 1.00 55.16 79 GLY A O 1
ATOM 604 N N . GLU A 1 80 ? -26.592 -9.182 -21.647 1.00 48.88 80 GLU A N 1
ATOM 605 C CA . GLU A 1 80 ? -27.702 -8.354 -22.124 1.00 48.88 80 GLU A CA 1
ATOM 606 C C . GLU A 1 80 ? -27.833 -8.532 -23.638 1.00 48.88 80 GLU A C 1
ATOM 608 O O . GLU A 1 80 ? -27.136 -7.929 -24.447 1.00 48.88 80 GLU A O 1
ATOM 613 N N . THR A 1 81 ? -28.652 -9.533 -23.964 1.00 52.62 81 THR A N 1
ATOM 614 C CA . THR A 1 81 ? -29.493 -9.691 -25.150 1.00 52.62 81 THR A CA 1
ATOM 615 C C . THR A 1 81 ? -29.203 -8.720 -26.288 1.00 52.62 81 THR A C 1
ATOM 617 O O . THR A 1 81 ? -29.617 -7.563 -26.261 1.00 52.62 81 THR A O 1
ATOM 620 N N . THR A 1 82 ? -28.595 -9.239 -27.355 1.00 54.34 82 THR A N 1
ATOM 621 C CA . THR A 1 82 ? -28.776 -8.696 -28.702 1.00 54.34 82 THR A CA 1
ATOM 622 C C . THR A 1 82 ? -30.279 -8.468 -28.901 1.00 54.34 82 THR A C 1
ATOM 624 O O . THR A 1 82 ? -31.036 -9.438 -28.802 1.00 54.34 82 THR A O 1
ATOM 627 N N . PRO A 1 83 ? -30.766 -7.231 -29.112 1.00 54.28 83 PRO A N 1
ATOM 628 C CA . PRO A 1 83 ? -32.161 -7.041 -29.455 1.00 54.28 83 PRO A CA 1
ATOM 629 C C . PRO A 1 83 ? -32.345 -7.669 -30.830 1.00 54.28 83 PRO A C 1
ATOM 631 O O . PRO A 1 83 ? -31.888 -7.129 -31.833 1.00 54.28 83 PRO A O 1
ATOM 634 N N . ASP A 1 84 ? -32.951 -8.850 -30.853 1.00 59.69 84 ASP A N 1
ATOM 635 C CA . ASP A 1 84 ? -33.340 -9.547 -32.067 1.00 59.69 84 ASP A CA 1
ATOM 636 C C . ASP A 1 84 ? -34.204 -8.581 -32.904 1.00 59.69 84 ASP A C 1
ATOM 638 O O . ASP A 1 84 ? -35.302 -8.205 -32.466 1.00 59.69 84 ASP A O 1
ATOM 642 N N . PRO A 1 85 ? -33.737 -8.106 -34.076 1.00 58.53 85 PRO A N 1
ATOM 643 C CA . PRO A 1 85 ? -34.450 -7.081 -34.841 1.00 58.53 85 PRO A CA 1
ATOM 644 C C . PRO A 1 85 ? -35.787 -7.592 -35.403 1.00 58.53 85 PRO A C 1
ATOM 646 O O . PRO A 1 85 ? -36.593 -6.806 -35.897 1.00 58.53 85 PRO A O 1
ATOM 649 N N . ASN A 1 86 ? -36.074 -8.892 -35.273 1.00 60.81 86 ASN A N 1
ATOM 650 C CA . ASN A 1 86 ? -37.342 -9.498 -35.668 1.00 60.81 86 ASN A CA 1
ATOM 651 C C . ASN A 1 86 ? -38.431 -9.459 -34.587 1.00 60.81 86 ASN A C 1
ATOM 653 O O . ASN A 1 86 ? -39.569 -9.844 -34.864 1.00 60.81 86 ASN A O 1
ATOM 657 N N . LYS A 1 87 ? -38.151 -8.937 -33.385 1.00 59.56 87 LYS A N 1
ATOM 658 C CA . LYS A 1 87 ? -39.173 -8.809 -32.329 1.00 59.56 87 LYS A CA 1
ATOM 659 C C . LYS A 1 87 ? -40.225 -7.719 -32.610 1.00 59.56 87 LYS A C 1
ATOM 661 O O . LYS A 1 87 ? -41.241 -7.662 -31.924 1.00 59.56 87 LYS A O 1
ATOM 666 N N . TYR A 1 88 ? -40.025 -6.897 -33.644 1.00 62.69 88 TYR A N 1
ATOM 667 C CA . TYR A 1 88 ? -40.918 -5.793 -34.028 1.00 62.69 88 TYR A CA 1
ATOM 668 C C . TYR A 1 88 ? -41.876 -6.109 -35.188 1.00 62.69 88 TYR A C 1
ATOM 670 O O . TYR A 1 88 ? -42.412 -5.195 -35.810 1.00 62.69 88 TYR A O 1
ATOM 678 N N . LYS A 1 89 ? -42.151 -7.387 -35.476 1.00 61.56 89 LYS A N 1
ATOM 679 C CA . LYS A 1 89 ? -43.284 -7.783 -36.335 1.00 61.56 89 LYS A CA 1
ATOM 680 C C . LYS A 1 89 ? -44.460 -8.312 -35.513 1.00 61.56 89 LYS A C 1
ATOM 682 O O . LYS A 1 89 ? -45.054 -9.328 -35.854 1.00 61.56 89 LYS A O 1
ATOM 687 N N . LEU A 1 90 ? -44.803 -7.631 -34.420 1.00 62.78 90 LEU A N 1
ATOM 688 C CA . LEU A 1 90 ? -46.076 -7.856 -33.743 1.00 62.78 90 LEU A CA 1
ATOM 689 C C . LEU A 1 90 ? -47.079 -6.801 -34.217 1.00 62.78 90 LEU A C 1
ATOM 691 O O . LEU A 1 90 ? -47.038 -5.655 -33.788 1.00 62.78 90 LEU A O 1
ATOM 695 N N . GLY A 1 91 ? -47.939 -7.237 -35.138 1.00 60.84 91 GLY A N 1
ATOM 696 C CA . GLY A 1 91 ? -49.318 -6.787 -35.298 1.00 60.84 91 GLY A CA 1
ATOM 697 C C . GLY A 1 91 ? -49.561 -5.284 -35.318 1.00 60.84 91 GLY A C 1
ATOM 698 O O . GLY A 1 91 ? -49.848 -4.680 -34.290 1.00 60.84 91 GLY A O 1
ATOM 699 N N . ALA A 1 92 ? -49.614 -4.714 -36.518 1.00 56.97 92 ALA A N 1
ATOM 700 C CA . ALA A 1 92 ? -50.383 -3.502 -36.719 1.00 56.97 92 ALA A CA 1
ATOM 701 C C . ALA A 1 92 ? -51.005 -3.487 -38.123 1.00 56.97 92 ALA A C 1
ATOM 703 O O . ALA A 1 92 ? -50.312 -3.223 -39.102 1.00 56.97 92 ALA A O 1
ATOM 704 N N . ARG A 1 93 ? -52.343 -3.610 -38.114 1.00 55.81 93 ARG A N 1
ATOM 705 C CA . ARG A 1 93 ? -53.332 -2.964 -39.003 1.00 55.81 93 ARG A CA 1
ATOM 706 C C . ARG A 1 93 ? -53.920 -3.809 -40.140 1.00 55.81 93 ARG A C 1
ATOM 708 O O . ARG A 1 93 ? -53.220 -4.127 -41.091 1.00 55.81 93 ARG A O 1
ATOM 715 N N . GLY A 1 94 ? -55.250 -3.947 -40.076 1.00 49.34 94 GLY A N 1
ATOM 716 C CA . GLY A 1 94 ? -56.148 -3.894 -41.236 1.00 49.34 94 GLY A CA 1
ATOM 717 C C . GLY A 1 94 ? -56.736 -5.220 -41.644 1.00 49.34 94 GLY A C 1
ATOM 718 O O . GLY A 1 94 ? -56.125 -5.843 -42.531 1.00 49.34 94 GLY A O 1
#

Radius of gyration: 23.23 Å; Cα contacts (8 Å, |Δi|>4): 59; chains: 1; bounding box: 77×23×55 Å

Solvent-accessible surface area (backbone atoms only — not comparable to full-atom values): 5920 Å² total; per-residue (Å²): 130,88,76,79,55,69,67,58,54,50,44,53,52,49,45,37,55,49,38,34,73,76,65,72,40,86,64,60,64,70,51,45,76,75,32,69,66,60,30,48,55,54,34,50,58,41,48,72,46,94,44,66,74,44,20,54,48,25,51,53,49,31,51,76,70,60,62,64,60,70,74,71,70,74,73,73,71,91,80,75,75,80,78,62,83,73,75,78,76,71,84,85,86,136